Protein AF-A0A2N1QNS9-F1 (afdb_monomer_lite)

Structure (mmCIF, N/CA/C/O backbone):
data_AF-A0A2N1QNS9-F1
#
_entry.id   AF-A0A2N1QNS9-F1
#
loop_
_atom_site.group_PDB
_atom_site.id
_atom_site.type_symbol
_atom_site.label_atom_id
_atom_site.label_alt_id
_atom_site.label_comp_id
_atom_site.label_asym_id
_atom_site.label_entity_id
_atom_site.label_seq_id
_atom_site.pdbx_PDB_ins_code
_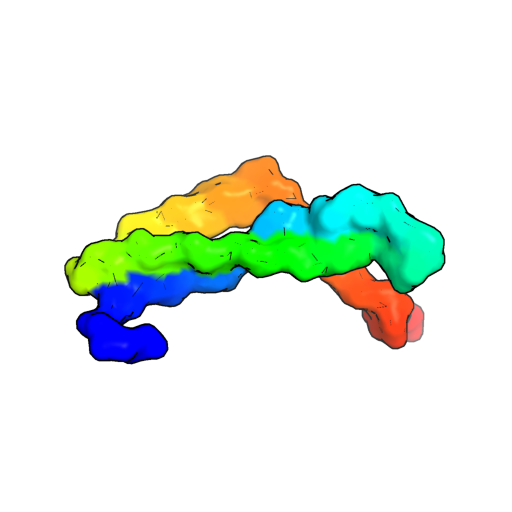atom_site.Cartn_x
_atom_site.Cartn_y
_atom_site.Cartn_z
_atom_site.occupancy
_atom_site.B_iso_or_equiv
_atom_site.auth_seq_id
_atom_site.auth_comp_id
_atom_site.auth_asym_id
_atom_site.auth_atom_id
_atom_site.pdbx_PDB_model_num
ATOM 1 N N . SER A 1 1 ? 1.569 8.980 11.288 1.00 61.44 1 SER A N 1
ATOM 2 C CA . SER A 1 1 ? 0.180 9.471 11.229 1.00 61.44 1 SER A CA 1
ATOM 3 C C . SER A 1 1 ? -0.012 10.508 12.326 1.00 61.44 1 SER A C 1
ATOM 5 O O . SER A 1 1 ? 0.130 10.160 13.490 1.00 61.44 1 SER A O 1
ATOM 7 N N . ALA A 1 2 ? -0.220 11.782 11.971 1.00 68.75 2 ALA A N 1
ATOM 8 C CA . ALA A 1 2 ? -0.339 12.895 12.928 1.00 68.75 2 ALA A CA 1
ATOM 9 C C . ALA A 1 2 ? -1.719 12.970 13.615 1.00 68.75 2 ALA A C 1
ATOM 11 O O . ALA A 1 2 ? -1.871 13.650 14.622 1.00 68.75 2 ALA A O 1
ATOM 12 N N . THR A 1 3 ? -2.718 12.258 13.082 1.00 77.94 3 THR A N 1
ATOM 13 C CA . THR A 1 3 ? -4.111 12.265 13.559 1.00 77.94 3 THR A CA 1
ATOM 14 C C . THR A 1 3 ? -4.507 10.994 14.317 1.00 77.94 3 THR A C 1
ATOM 16 O O . THR A 1 3 ? -5.600 10.936 14.867 1.00 77.94 3 THR A O 1
ATOM 19 N N . GLY A 1 4 ? -3.650 9.963 14.336 1.00 87.25 4 GLY A N 1
ATOM 20 C CA . GLY A 1 4 ? -3.963 8.651 14.923 1.00 87.25 4 GLY A CA 1
ATOM 21 C C . GLY A 1 4 ? -4.953 7.812 14.106 1.00 87.25 4 GLY A C 1
ATOM 22 O O . GLY A 1 4 ? -5.458 6.809 14.598 1.00 87.25 4 GLY A O 1
ATOM 23 N N . PHE A 1 5 ? -5.256 8.217 12.871 1.00 93.88 5 PHE A N 1
ATOM 24 C CA . PHE A 1 5 ? -6.210 7.505 12.023 1.00 93.88 5 PHE A CA 1
ATOM 25 C C . PHE A 1 5 ? -5.558 6.253 11.424 1.00 93.88 5 PHE A C 1
ATOM 27 O O . PHE A 1 5 ? -4.362 6.303 11.095 1.00 93.88 5 PHE A O 1
ATOM 34 N N . PRO A 1 6 ? -6.320 5.155 11.261 1.00 96.25 6 PRO A N 1
ATOM 35 C CA . PRO A 1 6 ? -5.806 3.948 10.639 1.00 96.25 6 PRO A CA 1
ATOM 36 C C . PRO A 1 6 ? -5.516 4.203 9.158 1.00 96.25 6 PRO A C 1
ATOM 38 O O . PRO A 1 6 ? -6.270 4.884 8.461 1.00 96.25 6 PRO A O 1
ATOM 41 N N . ALA A 1 7 ? -4.413 3.638 8.685 1.00 96.62 7 ALA A N 1
ATOM 42 C CA . ALA A 1 7 ? -3.961 3.722 7.305 1.00 96.62 7 ALA A CA 1
ATOM 43 C C . ALA A 1 7 ? -3.395 2.364 6.884 1.00 96.62 7 ALA A C 1
ATOM 45 O O . ALA A 1 7 ? -2.808 1.662 7.712 1.00 96.62 7 ALA A O 1
ATOM 46 N N . ILE A 1 8 ? -3.565 1.995 5.617 1.00 97.38 8 ILE A N 1
ATOM 47 C CA . ILE A 1 8 ? -2.972 0.784 5.044 1.00 97.38 8 ILE A CA 1
ATOM 48 C C . ILE A 1 8 ? -2.332 1.106 3.699 1.00 97.38 8 ILE A C 1
ATOM 50 O O . ILE A 1 8 ? -2.931 1.790 2.868 1.00 97.38 8 ILE A O 1
ATOM 54 N N . THR A 1 9 ? -1.122 0.587 3.493 1.00 97.56 9 THR A N 1
ATOM 55 C CA . THR A 1 9 ? -0.352 0.777 2.262 1.00 97.56 9 THR A CA 1
ATOM 56 C C . THR A 1 9 ? -0.213 -0.545 1.530 1.00 97.56 9 THR A C 1
ATOM 58 O O . THR A 1 9 ? 0.131 -1.560 2.133 1.00 97.56 9 THR A O 1
ATOM 61 N N . LEU A 1 10 ? -0.466 -0.526 0.224 1.00 96.94 10 LEU A N 1
ATOM 62 C CA . LEU A 1 10 ? -0.489 -1.707 -0.630 1.00 96.94 10 LEU A CA 1
ATOM 63 C C . LEU A 1 10 ? 0.067 -1.403 -2.036 1.00 96.94 10 LEU A C 1
ATOM 65 O O . LEU A 1 10 ? 0.195 -0.232 -2.409 1.00 96.94 10 LEU A O 1
ATOM 69 N N . PRO A 1 11 ? 0.433 -2.424 -2.835 1.00 97.81 11 PRO A N 1
ATOM 70 C CA . PRO A 1 11 ? 0.940 -2.213 -4.189 1.00 97.81 11 PRO A CA 1
ATOM 71 C C . PRO A 1 11 ? -0.122 -1.594 -5.110 1.00 97.81 11 PRO A C 1
ATOM 73 O O . PRO A 1 11 ? -1.162 -2.195 -5.358 1.00 97.81 11 PRO A O 1
ATOM 76 N N . GLY A 1 12 ? 0.163 -0.414 -5.661 1.00 96.69 12 GLY A N 1
ATOM 77 C CA . GLY A 1 12 ? -0.690 0.320 -6.605 1.00 96.69 12 GLY A CA 1
ATOM 78 C C . GLY A 1 12 ? -0.333 0.108 -8.081 1.00 96.69 12 GLY A C 1
ATOM 79 O O . GLY A 1 12 ? -0.874 0.790 -8.946 1.00 96.69 12 GLY A O 1
ATOM 80 N N . GLY A 1 13 ? 0.591 -0.807 -8.382 1.00 96.00 13 GLY A N 1
ATOM 81 C CA . GLY A 1 13 ? 1.057 -1.083 -9.741 1.00 96.00 13 GLY A CA 1
ATOM 82 C C . GLY A 1 13 ? 2.442 -0.513 -10.017 1.00 96.00 13 GLY A C 1
ATOM 83 O O . GLY A 1 13 ? 3.262 -0.352 -9.114 1.00 96.00 13 GLY A O 1
ATOM 84 N N . PHE A 1 14 ? 2.715 -0.253 -11.292 1.00 96.62 14 PHE A N 1
ATOM 85 C CA . PHE A 1 14 ? 3.988 0.278 -11.769 1.00 96.62 14 PHE A CA 1
ATOM 86 C C . PHE A 1 14 ? 3.738 1.475 -12.679 1.00 96.62 14 PHE A C 1
ATOM 88 O O . PHE A 1 14 ? 2.744 1.516 -13.409 1.00 96.62 14 PHE A O 1
ATOM 95 N N . SER A 1 15 ? 4.661 2.435 -12.663 1.00 95.62 15 SER A N 1
ATOM 96 C CA . SER A 1 15 ? 4.671 3.506 -13.657 1.00 95.62 15 SER A CA 1
ATOM 97 C C . SER A 1 15 ? 4.858 2.938 -15.066 1.00 95.62 15 SER A C 1
ATOM 99 O O . SER A 1 15 ? 5.295 1.800 -15.255 1.00 95.62 15 SER A O 1
ATOM 101 N N . ARG A 1 16 ? 4.603 3.768 -16.083 1.00 96.38 16 ARG A N 1
ATOM 102 C CA . ARG A 1 16 ? 5.036 3.432 -17.443 1.00 96.38 16 ARG A CA 1
ATOM 103 C C . ARG A 1 16 ? 6.562 3.242 -17.465 1.00 96.38 16 ARG A C 1
ATOM 105 O O . ARG A 1 16 ? 7.255 3.987 -16.762 1.00 96.38 16 ARG A O 1
ATOM 112 N N . PRO A 1 17 ? 7.075 2.274 -18.242 1.00 95.88 17 PRO A N 1
ATOM 113 C CA . PRO A 1 17 ? 8.502 2.145 -18.485 1.00 95.88 17 PRO A CA 1
ATOM 114 C C . PRO A 1 17 ? 9.115 3.435 -19.032 1.00 95.88 17 PRO A C 1
ATOM 116 O O . PRO A 1 17 ? 8.487 4.145 -19.819 1.00 95.88 17 PRO A O 1
ATOM 119 N N . SER A 1 18 ? 10.350 3.706 -18.634 1.00 96.38 18 SER A N 1
ATOM 120 C CA . SER A 1 18 ? 11.186 4.789 -19.156 1.00 96.38 18 SER A CA 1
ATOM 121 C C . SER A 1 18 ? 12.594 4.264 -19.441 1.00 96.38 18 SER A C 1
ATOM 123 O O . SER A 1 18 ? 12.929 3.145 -19.050 1.00 96.38 18 SER A O 1
ATOM 125 N N . GLU A 1 19 ? 13.440 5.073 -20.082 1.00 96.06 19 GLU A N 1
ATOM 126 C CA . GLU A 1 19 ? 14.846 4.713 -20.331 1.00 96.06 19 GLU A CA 1
ATOM 127 C C . GLU A 1 19 ? 15.599 4.369 -19.036 1.00 96.06 19 GLU A C 1
ATOM 129 O O . GLU A 1 19 ? 16.340 3.391 -18.985 1.00 96.06 19 GLU A O 1
ATOM 134 N N . SER A 1 20 ? 15.357 5.128 -17.964 1.00 94.38 20 SER A N 1
ATOM 135 C CA . SER A 1 20 ? 15.964 4.900 -16.648 1.00 94.38 20 SER A CA 1
ATOM 136 C C . SER A 1 20 ? 15.260 3.825 -15.812 1.00 94.38 20 SER A C 1
ATOM 138 O O . SER A 1 20 ? 15.841 3.325 -14.851 1.00 94.38 20 SER A O 1
ATOM 140 N N . ALA A 1 21 ? 14.026 3.447 -16.162 1.00 91.81 21 ALA A N 1
ATOM 141 C CA . ALA A 1 21 ? 13.250 2.416 -15.476 1.00 91.81 21 ALA A CA 1
ATOM 142 C C . ALA A 1 21 ? 12.508 1.513 -16.485 1.00 91.81 21 ALA A C 1
ATOM 144 O O . ALA A 1 21 ? 11.293 1.648 -16.667 1.00 91.81 21 ALA A O 1
ATOM 145 N N . PRO A 1 22 ? 13.196 0.537 -17.114 1.00 92.00 22 PRO A N 1
ATOM 146 C CA . PRO A 1 22 ? 12.628 -0.288 -18.191 1.00 92.00 22 PRO A CA 1
ATOM 147 C C . PRO A 1 22 ? 11.435 -1.170 -17.791 1.00 92.00 22 PRO A C 1
ATOM 149 O O . PRO A 1 22 ? 10.711 -1.665 -18.649 1.00 92.00 22 PRO A O 1
ATOM 152 N N . ILE A 1 23 ? 11.226 -1.395 -16.492 1.00 90.06 23 ILE A N 1
ATOM 153 C CA . ILE A 1 23 ? 10.086 -2.156 -15.951 1.00 90.06 23 ILE A CA 1
ATOM 154 C C . ILE A 1 23 ? 9.065 -1.268 -15.223 1.00 90.06 23 ILE A C 1
ATOM 156 O O . ILE A 1 23 ? 8.123 -1.787 -14.625 1.00 90.06 23 ILE A O 1
ATOM 160 N N . GLY A 1 24 ? 9.257 0.053 -15.273 1.00 94.06 24 GLY A N 1
ATOM 161 C CA . GLY A 1 24 ? 8.550 1.018 -14.439 1.00 94.06 24 GLY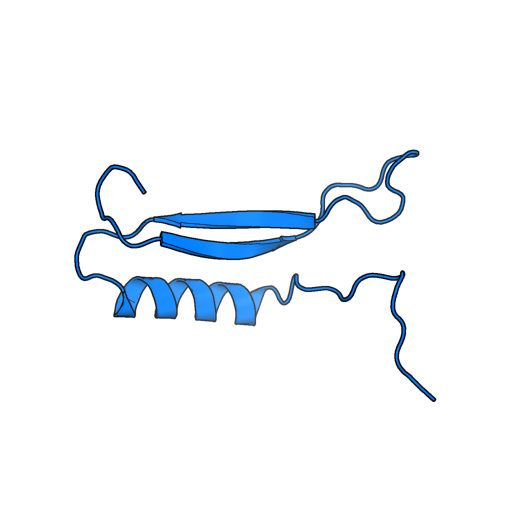 A CA 1
ATOM 162 C C . GLY A 1 24 ? 9.053 1.035 -12.994 1.00 94.06 24 GLY A C 1
ATOM 163 O O . GLY A 1 24 ? 9.839 0.188 -12.566 1.00 94.06 24 GLY A O 1
ATOM 164 N N . VAL A 1 25 ? 8.583 2.015 -12.230 1.00 95.00 25 VAL A N 1
ATOM 165 C CA . VAL A 1 25 ? 8.850 2.150 -10.793 1.00 95.00 25 VAL A CA 1
ATOM 166 C C . VAL A 1 25 ? 7.628 1.641 -10.023 1.00 95.00 25 VAL A C 1
ATOM 168 O O . VAL A 1 25 ? 6.508 1.966 -10.429 1.00 95.00 25 VAL A O 1
ATOM 171 N N . PRO A 1 26 ? 7.795 0.848 -8.946 1.00 95.75 26 PRO A N 1
ATOM 172 C CA . PRO A 1 26 ? 6.672 0.406 -8.127 1.00 95.75 26 PRO A CA 1
ATOM 173 C C . PRO A 1 26 ? 5.971 1.605 -7.481 1.00 95.75 26 PRO A C 1
ATOM 175 O O . PRO A 1 26 ? 6.616 2.491 -6.919 1.00 95.75 26 PRO A O 1
ATOM 178 N N . ILE A 1 27 ? 4.645 1.616 -7.553 1.00 96.56 27 ILE A N 1
ATOM 179 C CA . ILE A 1 27 ? 3.793 2.658 -6.981 1.00 96.56 27 ILE A CA 1
ATOM 180 C C . ILE A 1 27 ? 3.123 2.091 -5.730 1.00 96.56 27 ILE A C 1
ATOM 182 O O . ILE A 1 27 ? 2.544 1.006 -5.770 1.00 96.56 27 ILE A O 1
ATOM 186 N N . GLY A 1 28 ? 3.197 2.824 -4.620 1.00 96.12 28 GLY A N 1
ATOM 187 C CA . GLY A 1 28 ? 2.415 2.542 -3.416 1.00 96.12 28 GLY A CA 1
ATOM 188 C C . GLY A 1 28 ? 1.061 3.247 -3.465 1.00 96.12 28 GLY A C 1
ATOM 189 O O . GLY A 1 28 ? 0.973 4.390 -3.911 1.00 96.12 28 GLY A O 1
ATOM 190 N N . LEU A 1 29 ? 0.018 2.570 -2.997 1.00 97.19 29 LEU A N 1
ATOM 191 C CA . LEU A 1 29 ? -1.303 3.136 -2.741 1.00 97.19 29 LEU A CA 1
ATOM 192 C C . LEU A 1 29 ? -1.526 3.153 -1.228 1.00 97.19 29 LEU A C 1
ATOM 194 O O . LEU A 1 29 ? -1.310 2.131 -0.583 1.00 97.19 29 LEU A O 1
ATOM 198 N N . GLU A 1 30 ? -1.966 4.280 -0.671 1.00 97.12 30 GLU A N 1
ATOM 199 C CA . GLU A 1 30 ? -2.353 4.394 0.739 1.00 97.12 30 GLU A CA 1
ATOM 200 C C . GLU A 1 30 ? -3.855 4.665 0.843 1.00 97.12 30 GLU A C 1
ATOM 202 O O . GLU A 1 30 ? -4.390 5.547 0.166 1.00 97.12 30 GLU A O 1
ATOM 207 N N . ILE A 1 31 ? -4.537 3.897 1.691 1.00 96.75 31 ILE A N 1
ATOM 208 C CA . ILE A 1 31 ? -5.951 4.089 2.008 1.00 96.75 31 ILE A CA 1
ATOM 209 C C . ILE A 1 31 ? -6.044 4.536 3.464 1.00 96.75 31 ILE A C 1
ATOM 211 O O . ILE A 1 31 ? -5.530 3.870 4.363 1.00 96.75 31 ILE A O 1
ATOM 215 N N . LEU A 1 32 ? -6.723 5.660 3.688 1.00 96.62 32 LEU A N 1
ATOM 216 C CA . LEU A 1 32 ? -6.985 6.214 5.013 1.00 96.62 32 LEU A CA 1
ATOM 217 C C . LEU A 1 32 ? -8.384 5.821 5.485 1.00 96.62 32 LEU A C 1
ATOM 219 O O . LEU A 1 32 ? -9.370 5.977 4.763 1.00 96.62 32 LEU A O 1
ATOM 223 N N . GLY A 1 33 ? -8.465 5.330 6.717 1.00 95.44 33 GLY A N 1
ATOM 224 C CA . GLY A 1 33 ? -9.713 5.012 7.394 1.00 95.44 33 GLY A CA 1
ATOM 225 C C . GLY A 1 33 ? -10.097 6.066 8.430 1.00 95.44 33 GLY A C 1
ATOM 226 O O . GLY A 1 33 ? -9.286 6.870 8.888 1.00 95.44 33 GLY A O 1
ATOM 227 N N . ARG A 1 34 ? -11.364 6.032 8.846 1.00 95.38 34 ARG A N 1
ATOM 228 C CA . ARG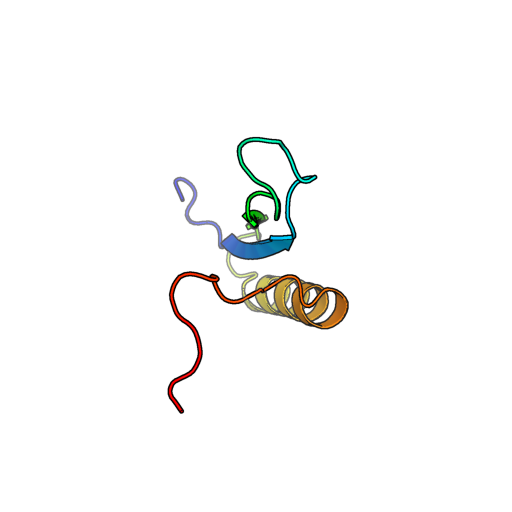 A 1 34 ? -11.815 6.738 10.055 1.00 95.38 34 ARG A CA 1
ATOM 229 C C . ARG A 1 34 ? -11.301 5.999 11.301 1.00 95.38 34 ARG A C 1
ATOM 231 O O . ARG A 1 34 ? -11.016 4.804 11.203 1.00 95.38 34 ARG A O 1
ATOM 238 N N . PRO A 1 35 ? -11.222 6.650 12.470 1.00 95.69 35 PRO A N 1
ATOM 239 C CA . PRO A 1 35 ? -10.919 5.961 13.722 1.00 95.69 35 PRO A CA 1
ATOM 240 C C . PRO A 1 35 ? -11.764 4.688 13.922 1.00 95.69 35 PRO A C 1
ATOM 242 O O . PRO A 1 35 ? -12.960 4.693 13.620 1.00 95.69 35 PRO A O 1
ATOM 245 N N . TRP A 1 36 ? -11.127 3.611 14.399 1.00 95.00 36 TRP A N 1
ATOM 246 C CA . TRP A 1 36 ? -11.743 2.305 14.704 1.00 95.00 36 TRP A CA 1
ATOM 247 C C . TRP A 1 36 ? -12.393 1.573 13.512 1.00 95.00 36 TRP A C 1
ATOM 249 O O . TRP A 1 36 ? -13.282 0.740 13.693 1.00 95.00 36 TRP A O 1
ATOM 259 N N . SER A 1 37 ? -11.994 1.902 12.276 1.00 97.19 37 SER A N 1
ATOM 260 C CA . SER A 1 37 ? -12.526 1.287 11.047 1.00 97.19 37 SER A CA 1
ATOM 261 C C . SER A 1 37 ? -11.586 0.264 10.392 1.00 97.19 37 SER A C 1
ATOM 263 O O . SER A 1 37 ? -11.705 -0.014 9.197 1.00 97.19 37 SER A O 1
ATOM 265 N N . GLU A 1 38 ? -10.672 -0.333 11.160 1.00 97.50 38 GLU A N 1
ATOM 266 C CA . GLU A 1 38 ? -9.646 -1.268 10.680 1.00 97.50 38 GLU A CA 1
ATOM 267 C C . GLU A 1 38 ? -10.250 -2.466 9.937 1.00 97.50 38 GLU A C 1
ATOM 269 O O . GLU A 1 38 ? -9.734 -2.857 8.896 1.00 97.50 38 GLU A O 1
ATOM 274 N N . SER A 1 39 ? -11.377 -3.014 10.405 1.00 98.19 39 SER A N 1
ATOM 275 C CA . SER A 1 39 ? -12.043 -4.150 9.744 1.00 98.19 39 SER A CA 1
ATOM 276 C C . SER A 1 39 ? -12.494 -3.816 8.319 1.00 98.19 39 SER A C 1
ATOM 278 O O . SER A 1 39 ? -12.306 -4.606 7.391 1.00 98.19 39 SER A O 1
ATOM 280 N N . THR A 1 40 ? -13.046 -2.617 8.125 1.00 98.19 40 THR A N 1
ATOM 281 C CA . THR A 1 40 ? -13.454 -2.115 6.808 1.00 98.19 40 THR A CA 1
ATOM 282 C C . THR A 1 40 ? -12.229 -1.813 5.954 1.00 98.19 40 THR A C 1
ATOM 284 O O . THR A 1 40 ? -12.187 -2.197 4.787 1.00 98.19 40 THR A O 1
ATOM 287 N N . LEU A 1 41 ? -11.213 -1.179 6.543 1.00 98.12 41 LEU A N 1
ATOM 288 C CA . LEU A 1 41 ? -9.974 -0.830 5.856 1.00 98.12 41 LEU A CA 1
ATOM 289 C C . LEU A 1 41 ? -9.248 -2.074 5.318 1.00 98.12 41 LEU A C 1
ATOM 291 O O . LEU A 1 41 ? -8.862 -2.100 4.150 1.00 98.12 41 LEU A O 1
ATOM 295 N N . ILE A 1 42 ? -9.139 -3.125 6.135 1.00 98.38 42 ILE A N 1
ATOM 296 C CA . ILE A 1 42 ? -8.560 -4.418 5.746 1.00 98.38 42 ILE A CA 1
ATOM 297 C C . ILE A 1 42 ? -9.400 -5.078 4.651 1.00 98.38 42 ILE A C 1
ATOM 299 O O . ILE A 1 42 ? -8.839 -5.564 3.674 1.00 98.38 42 ILE A O 1
ATOM 303 N N . SER A 1 43 ? -10.732 -5.061 4.768 1.00 98.50 43 SER A N 1
ATOM 304 C CA . SER A 1 43 ? -11.621 -5.663 3.761 1.00 98.50 43 SER A CA 1
ATOM 305 C C . SER A 1 43 ? -11.464 -5.004 2.386 1.00 98.50 43 SER A C 1
ATOM 307 O O . SER A 1 43 ? -11.402 -5.696 1.372 1.00 98.50 43 SER A O 1
ATOM 309 N N . ILE A 1 44 ? 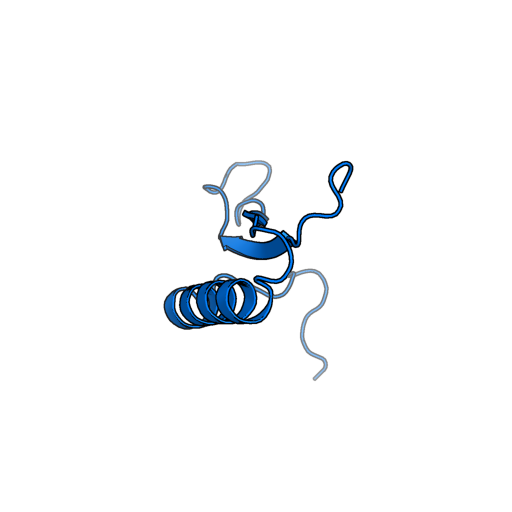-11.356 -3.671 2.349 1.00 98.31 44 ILE A N 1
ATOM 310 C CA . ILE A 1 44 ? -11.137 -2.911 1.110 1.00 98.31 44 ILE A CA 1
ATOM 311 C C . ILE A 1 44 ? -9.758 -3.222 0.525 1.00 98.31 44 ILE A C 1
ATOM 313 O O . ILE A 1 44 ? -9.658 -3.527 -0.663 1.00 98.31 44 ILE A O 1
ATOM 317 N N . ALA A 1 45 ? -8.704 -3.163 1.343 1.00 98.19 45 ALA A N 1
ATOM 318 C CA . ALA A 1 45 ? -7.346 -3.443 0.886 1.00 98.19 45 ALA A CA 1
ATOM 319 C C . ALA A 1 45 ? -7.210 -4.873 0.349 1.00 98.19 45 ALA A C 1
ATOM 321 O O . ALA A 1 45 ? -6.629 -5.073 -0.716 1.00 98.19 45 ALA A O 1
ATOM 322 N N . TYR A 1 46 ? -7.814 -5.846 1.036 1.00 98.19 46 TYR A N 1
ATOM 323 C CA . TYR A 1 46 ? -7.845 -7.238 0.604 1.00 98.19 46 TYR A CA 1
ATOM 324 C C . TYR A 1 46 ? -8.570 -7.397 -0.734 1.00 98.19 46 TYR A C 1
ATOM 326 O O . TYR A 1 46 ? -8.020 -7.977 -1.666 1.00 98.19 46 TYR A O 1
ATOM 334 N N . ALA A 1 47 ? -9.777 -6.839 -0.874 1.00 98.44 47 ALA A N 1
ATOM 335 C CA . ALA A 1 47 ? -10.512 -6.907 -2.134 1.00 98.44 47 ALA A CA 1
ATOM 336 C C . ALA A 1 47 ? -9.722 -6.269 -3.293 1.00 98.44 47 ALA A C 1
ATOM 338 O O . ALA A 1 47 ? -9.669 -6.835 -4.383 1.00 98.44 47 ALA A O 1
ATOM 339 N N . PHE A 1 48 ? -9.068 -5.127 -3.058 1.00 98.12 48 PHE A N 1
ATOM 340 C CA . PHE A 1 48 ? -8.217 -4.484 -4.060 1.00 98.12 48 PHE A CA 1
ATOM 341 C C . PHE A 1 48 ? -7.022 -5.363 -4.453 1.00 98.12 48 PHE A C 1
ATOM 343 O O . PHE A 1 48 ? -6.757 -5.536 -5.644 1.00 98.12 48 PHE A O 1
ATOM 350 N N . GLU A 1 49 ? -6.302 -5.934 -3.484 1.00 97.62 49 GLU A N 1
ATOM 351 C CA . GLU A 1 49 ? -5.152 -6.804 -3.7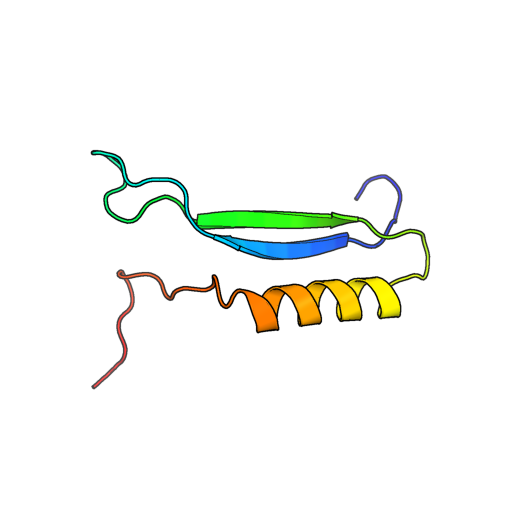57 1.00 97.62 49 GLU A CA 1
ATOM 352 C C . GLU A 1 49 ? -5.567 -8.042 -4.564 1.00 97.62 49 GLU A C 1
ATOM 354 O O . GLU A 1 49 ? -4.929 -8.354 -5.571 1.00 97.62 49 GLU A O 1
ATOM 359 N N . GLN A 1 50 ? -6.681 -8.676 -4.190 1.00 98.19 50 GLN A N 1
ATOM 360 C CA . GLN A 1 50 ? -7.216 -9.861 -4.866 1.00 98.19 50 GLN A CA 1
ATOM 361 C C . GLN A 1 50 ? -7.731 -9.584 -6.284 1.00 98.19 50 GLN A C 1
ATOM 363 O O . GLN A 1 50 ? -7.787 -10.495 -7.103 1.00 98.19 50 GLN A O 1
ATOM 368 N N . LEU A 1 51 ? -8.118 -8.346 -6.595 1.00 98.00 51 LEU A N 1
ATOM 369 C CA . LEU A 1 51 ? -8.528 -7.968 -7.950 1.00 98.00 51 LEU A CA 1
ATOM 370 C C . LEU A 1 51 ? -7.345 -7.582 -8.843 1.00 98.00 51 LEU A C 1
ATOM 372 O O . LEU A 1 51 ? -7.464 -7.643 -10.066 1.00 98.00 51 LEU A O 1
ATOM 376 N N . THR A 1 52 ? -6.227 -7.143 -8.261 1.00 97.06 52 THR A N 1
ATOM 377 C CA . THR A 1 52 ? -5.157 -6.471 -9.018 1.00 97.06 52 THR A CA 1
ATOM 378 C C . THR A 1 52 ? -3.862 -7.262 -9.106 1.00 97.06 52 THR A C 1
ATOM 380 O O . THR A 1 52 ? -3.194 -7.206 -10.139 1.00 97.06 52 THR A O 1
ATOM 383 N N . HIS A 1 53 ? -3.474 -7.970 -8.040 1.00 96.44 53 HIS A N 1
ATOM 384 C CA . HIS A 1 53 ? -2.213 -8.711 -7.944 1.00 96.44 53 HIS A CA 1
ATOM 385 C C . HIS A 1 53 ? -0.986 -7.916 -8.435 1.00 96.44 53 HIS A C 1
ATOM 387 O O . HIS A 1 53 ? -0.088 -8.442 -9.093 1.00 96.44 53 HIS A O 1
ATOM 393 N N . PHE A 1 54 ? -0.926 -6.619 -8.120 1.00 96.31 54 PHE A N 1
ATOM 394 C CA . PHE A 1 54 ? 0.123 -5.731 -8.631 1.00 96.31 54 PHE A CA 1
ATOM 395 C C . PHE A 1 54 ? 1.520 -5.985 -8.061 1.00 96.31 54 PHE A C 1
ATOM 397 O O . PHE A 1 54 ? 2.508 -5.487 -8.613 1.00 96.31 54 PHE A O 1
ATOM 404 N N . ARG A 1 55 ? 1.632 -6.754 -6.975 1.00 94.88 55 ARG A N 1
ATOM 405 C CA . ARG A 1 55 ? 2.923 -7.120 -6.394 1.00 94.88 55 ARG A CA 1
ATOM 406 C C . ARG A 1 55 ? 3.754 -7.918 -7.401 1.00 94.88 55 ARG A C 1
ATOM 408 O O . ARG A 1 55 ? 3.300 -8.913 -7.951 1.00 94.88 55 ARG A O 1
ATOM 415 N N . ARG A 1 56 ? 5.018 -7.524 -7.571 1.00 92.56 56 ARG A N 1
ATOM 416 C CA . ARG A 1 56 ? 6.019 -8.276 -8.341 1.00 92.56 56 ARG A CA 1
ATOM 417 C C . ARG A 1 56 ? 7.319 -8.375 -7.539 1.00 92.56 56 ARG A C 1
ATOM 419 O O . ARG A 1 56 ? 7.696 -7.377 -6.919 1.00 92.56 56 ARG A O 1
ATOM 426 N N . PRO A 1 57 ? 7.996 -9.536 -7.520 1.00 92.31 57 PRO A N 1
ATOM 427 C CA . PRO A 1 57 ? 9.297 -9.659 -6.873 1.00 92.31 57 PRO A CA 1
ATOM 428 C C . PRO A 1 57 ? 10.358 -8.814 -7.604 1.00 92.31 57 PRO A C 1
ATOM 430 O O . PRO A 1 57 ? 10.274 -8.633 -8.824 1.00 92.31 57 PRO A O 1
ATOM 433 N N . PRO A 1 58 ? 11.359 -8.276 -6.886 1.00 90.06 58 PRO A N 1
ATOM 434 C CA . PRO A 1 58 ? 12.449 -7.533 -7.506 1.00 90.06 58 PRO A CA 1
ATOM 435 C C . PRO A 1 58 ? 13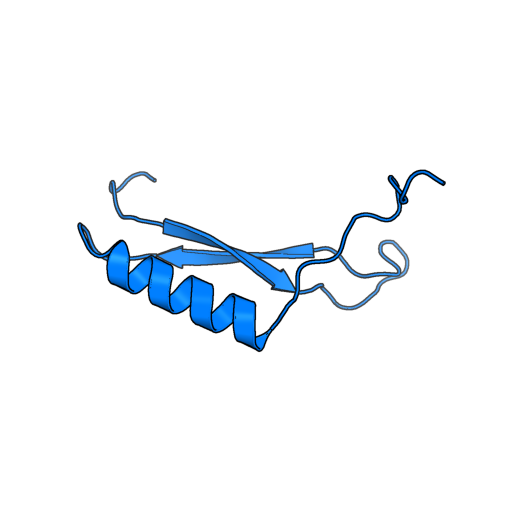.371 -8.465 -8.306 1.00 90.06 58 PRO A C 1
ATOM 437 O O . PRO A 1 58 ? 13.670 -9.580 -7.889 1.00 90.06 58 PRO A O 1
ATOM 440 N N . LYS A 1 59 ? 13.885 -7.981 -9.444 1.00 87.81 59 LYS A N 1
ATOM 441 C CA . LYS A 1 59 ? 14.786 -8.758 -10.320 1.00 87.81 59 LYS A CA 1
ATOM 442 C C . LYS A 1 59 ? 16.164 -9.035 -9.715 1.00 87.81 59 LYS A C 1
ATOM 444 O O . LYS A 1 59 ? 16.855 -9.931 -10.179 1.00 87.81 59 LYS A O 1
ATOM 449 N N . SER A 1 60 ? 16.581 -8.256 -8.720 1.00 91.12 60 SER A N 1
ATOM 450 C CA . SER A 1 60 ? 17.897 -8.385 -8.085 1.00 91.12 60 SER A CA 1
ATOM 451 C C . SER A 1 60 ? 18.043 -9.640 -7.220 1.00 91.12 60 SER A C 1
ATOM 453 O O . SER A 1 60 ? 19.157 -9.963 -6.826 1.00 91.12 60 SER A O 1
ATOM 455 N N . THR A 1 61 ? 16.944 -10.331 -6.905 1.00 92.31 61 THR A N 1
ATOM 456 C CA . THR A 1 61 ? 16.932 -11.509 -6.024 1.00 92.31 61 THR A CA 1
ATOM 457 C C . THR A 1 61 ? 16.035 -12.607 -6.615 1.00 92.31 61 THR A C 1
ATOM 459 O O . THR A 1 61 ? 14.856 -12.678 -6.255 1.00 92.31 61 THR A O 1
ATOM 462 N N . PRO A 1 62 ? 16.539 -13.420 -7.562 1.00 90.31 62 PRO A N 1
ATOM 463 C CA . PRO A 1 62 ? 15.791 -14.544 -8.125 1.00 90.31 62 PRO A CA 1
ATOM 464 C C . PRO A 1 62 ? 15.652 -15.707 -7.126 1.00 90.31 62 PRO A C 1
ATOM 466 O O . PRO A 1 62 ? 16.303 -15.722 -6.082 1.00 90.31 62 PRO A O 1
ATOM 469 N N . GLU A 1 63 ? 14.797 -16.680 -7.452 1.00 91.88 63 GLU A N 1
ATOM 470 C CA . GLU A 1 63 ? 14.642 -17.908 -6.663 1.00 91.88 63 GLU A CA 1
ATOM 471 C C . GLU A 1 63 ? 15.942 -18.726 -6.638 1.00 91.88 63 GLU A C 1
ATOM 473 O O . GLU A 1 63 ? 16.709 -18.728 -7.604 1.00 91.88 63 GLU A O 1
ATOM 478 N N . LEU A 1 64 ? 16.194 -19.409 -5.520 1.00 90.75 64 LEU A N 1
ATOM 479 C CA . LEU A 1 64 ? 17.331 -20.316 -5.384 1.00 90.75 64 LEU A CA 1
ATOM 480 C C . LEU A 1 64 ? 16.968 -21.667 -6.014 1.00 90.75 64 LEU A C 1
ATOM 482 O O . LEU A 1 64 ? 15.917 -22.223 -5.697 1.00 90.75 64 LEU A O 1
ATOM 486 N N . SER A 1 65 ? 17.831 -22.156 -6.907 1.00 84.56 65 SER A N 1
ATOM 487 C CA . SER A 1 65 ? 17.726 -23.460 -7.580 1.00 84.56 65 SER A CA 1
ATOM 488 C C . SER A 1 65 ? 18.150 -24.618 -6.690 1.00 84.56 65 SER A C 1
ATOM 490 O O . SER A 1 65 ? 19.188 -24.438 -6.009 1.00 84.56 65 SER A O 1
#

Sequence (65 aa):
SATGFPAITLPGGFSRPSESAPIGVPIGLEILGRPWSESTLISIAYAFEQLTHFRRPPKSTPELS

Radius of gyration: 15.31 Å; chains: 1; bounding box: 31×36×35 Å

pLDDT: mean 94.09, std 6.37, range [61.44, 98.5]

Secondary structure (DSSP, 8-state):
--S---EEEEEEEEPPP-SS-TT--EEEEEEEPPTT-HHHHHHHHHHHHHHH------TTSPPP-

Foldseek 3Di:
DVVPWDKDKDWPAFDPADPVRNRGDTDIDMDTDGPPCVVVNVVVRVVVCVVCVRDDDDPVDDDDD